Protein AF-A0A0S8DTW6-F1 (afdb_monomer_lite)

pLDDT: mean 89.37, std 7.83, range [55.34, 97.69]

Foldseek 3Di:
DVVVVVVVVVVVVVVVVVVVVVVVVVVVVVVVVVVVVVVVVVVVVVVVVVVVVVVVVVVVVVVVVVVVVVVVVLVVVLVVVLVVVLVVVVVVVVVVQDWDWDDDPVDIDIDGDDVVVVSVVVSVVVCVVVCVVSPD

Radius of gyration: 46.28 Å; chains: 1; bounding box: 108×21×117 Å

Secondary structure (DSSP, 8-state):
-HHHHHHHHHHHHHHHHHHHHHHHHHHHHHHHHHHHHHHHHHHHHHHHHHHHHHHHHHHHHHHHHHHHHHHHHHHHHHHHHHHHHHHHHHHHHHHHT-EEEEE-SS-EEEEE--HHHHHHHHHHHHHHHHHHHH--

Sequence (136 aa):
MPLDSILSHIVGEANKNKDGIIQEARQQADTLIQEARQQARKLYGEIIDTENAFLQKEKQKLIVNSNLESKKKLLKAKRDMIDAVFEKLKSTLEKIKLKKVQVYRDKIEEVGEDIDFYLNKIRLDYETEVAKILFP

Structure (mmCIF, N/CA/C/O backbone):
data_AF-A0A0S8DTW6-F1
#
_entry.id   AF-A0A0S8DTW6-F1
#
loop_
_atom_site.group_PDB
_atom_site.id
_atom_site.type_symbol
_atom_site.label_atom_id
_atom_site.label_alt_id
_atom_site.label_comp_id
_atom_site.label_asym_id
_atom_site.label_entity_id
_atom_site.label_seq_id
_atom_site.pdbx_PDB_ins_code
_atom_site.Cartn_x
_atom_site.Cartn_y
_atom_site.Cartn_z
_atom_site.occupancy
_atom_site.B_iso_or_equiv
_atom_site.auth_seq_id
_atom_site.auth_comp_id
_atom_site.auth_asym_id
_atom_site.auth_atom_id
_atom_site.pdbx_PDB_model_num
ATOM 1 N N . MET A 1 1 ? -54.409 -4.166 71.350 1.00 55.34 1 MET A N 1
ATOM 2 C CA . MET A 1 1 ? -53.540 -3.788 72.486 1.00 55.34 1 MET A CA 1
ATOM 3 C C . MET A 1 1 ? -52.507 -2.770 71.991 1.00 55.34 1 MET A C 1
ATOM 5 O O . MET A 1 1 ? -52.283 -2.722 70.789 1.00 55.34 1 MET A O 1
ATOM 9 N N . PRO A 1 2 ? -51.882 -1.939 72.846 1.00 74.12 2 PRO A N 1
ATOM 10 C CA . PRO A 1 2 ? -50.888 -0.938 72.413 1.00 74.12 2 PRO A CA 1
ATOM 11 C C . PRO A 1 2 ? -49.668 -1.555 71.705 1.00 74.12 2 PRO A C 1
ATOM 13 O O . PRO A 1 2 ? -49.112 -0.969 70.781 1.00 74.12 2 PRO A O 1
ATOM 16 N N . LEU A 1 3 ? -49.302 -2.775 72.107 1.00 78.44 3 LEU A N 1
ATOM 17 C CA . LEU A 1 3 ? -48.220 -3.571 71.523 1.00 78.44 3 LEU A CA 1
ATOM 18 C C . LEU A 1 3 ? -48.449 -3.920 70.046 1.00 78.44 3 LEU A C 1
ATOM 20 O O . LEU A 1 3 ? -47.517 -3.798 69.258 1.00 78.44 3 LEU A O 1
ATOM 24 N N . ASP A 1 4 ? -49.676 -4.274 69.651 1.00 82.81 4 ASP A N 1
ATOM 25 C CA . ASP A 1 4 ? -49.995 -4.634 68.2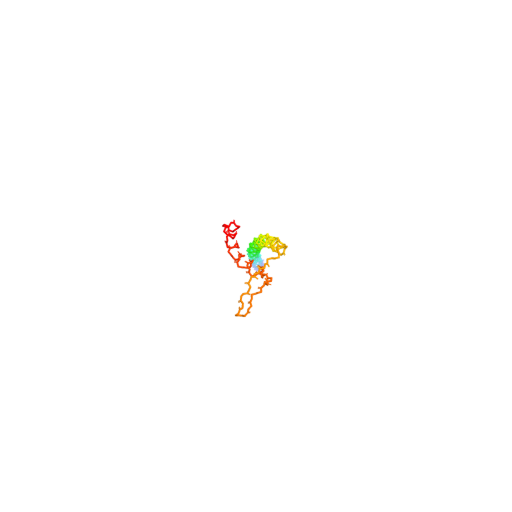59 1.00 82.81 4 ASP A CA 1
ATOM 26 C C . ASP A 1 4 ? -49.778 -3.449 67.307 1.00 82.81 4 ASP A C 1
ATOM 28 O O . ASP A 1 4 ? -49.268 -3.603 66.198 1.00 82.81 4 ASP A O 1
ATOM 32 N N . SER A 1 5 ? -50.119 -2.240 67.768 1.00 82.88 5 SER A N 1
ATOM 33 C CA . SER A 1 5 ? -49.923 -1.005 67.008 1.00 82.88 5 SER A CA 1
ATOM 34 C C . SER A 1 5 ? -48.440 -0.703 66.804 1.00 82.88 5 SER A C 1
ATOM 36 O O . SER A 1 5 ? -48.040 -0.363 65.692 1.00 82.88 5 SER A O 1
ATOM 38 N N . ILE A 1 6 ? -47.621 -0.853 67.849 1.00 85.75 6 ILE A N 1
ATOM 39 C CA . ILE A 1 6 ? -46.167 -0.646 67.772 1.00 85.75 6 ILE A CA 1
ATOM 40 C C . ILE A 1 6 ? -45.539 -1.662 66.812 1.00 85.75 6 ILE A C 1
ATOM 42 O O . ILE A 1 6 ? -44.752 -1.285 65.946 1.00 85.75 6 ILE A O 1
ATOM 46 N N . LEU A 1 7 ? -45.944 -2.932 66.901 1.00 89.25 7 LEU A N 1
ATOM 47 C CA . LEU A 1 7 ? -45.453 -3.987 66.015 1.00 89.25 7 LEU A CA 1
ATOM 48 C C . LEU A 1 7 ? -45.807 -3.704 64.548 1.00 89.25 7 LEU A C 1
ATOM 50 O O . LEU A 1 7 ? -44.958 -3.838 63.669 1.00 89.25 7 LEU A O 1
ATOM 54 N N . SER A 1 8 ? -47.037 -3.248 64.285 1.00 89.12 8 SER A N 1
ATOM 55 C CA . SER A 1 8 ? -47.473 -2.875 62.935 1.00 89.12 8 SER A CA 1
ATOM 56 C C . SER A 1 8 ? -46.664 -1.710 62.356 1.00 89.12 8 SER A C 1
ATOM 58 O O . SER A 1 8 ? -46.358 -1.707 61.165 1.00 89.12 8 SER A O 1
ATOM 60 N N . HIS A 1 9 ? -46.268 -0.751 63.201 1.00 90.00 9 HIS A N 1
ATOM 61 C CA . HIS A 1 9 ? -45.477 0.401 62.785 1.00 90.00 9 HIS A CA 1
ATOM 62 C C . HIS A 1 9 ? -44.049 -0.011 62.421 1.00 90.00 9 HIS A C 1
ATOM 64 O O . HIS A 1 9 ? -43.570 0.341 61.346 1.00 90.00 9 HIS A O 1
ATOM 70 N N . ILE A 1 10 ? -43.422 -0.848 63.255 1.00 90.50 10 ILE A N 1
ATOM 71 C CA . ILE A 1 10 ? -42.084 -1.402 63.005 1.00 90.50 10 ILE A CA 1
ATOM 72 C C . ILE A 1 10 ? -42.069 -2.216 61.706 1.00 90.50 10 ILE A C 1
ATOM 74 O O . ILE A 1 10 ? -41.178 -2.049 60.876 1.00 90.50 10 ILE A O 1
ATOM 78 N N . VAL A 1 11 ? -43.071 -3.074 61.489 1.00 92.50 11 VAL A N 1
ATOM 79 C CA . VAL A 1 11 ? -43.184 -3.863 60.251 1.00 92.50 11 VAL A CA 1
ATOM 80 C C . VAL A 1 11 ? -43.428 -2.957 59.039 1.00 92.50 11 VAL A C 1
ATOM 82 O O . VAL A 1 11 ? -42.860 -3.185 57.972 1.00 92.50 11 VAL A O 1
ATOM 85 N N . GLY A 1 12 ? -44.235 -1.905 59.194 1.00 91.62 12 GLY A N 1
ATOM 86 C CA . GLY A 1 12 ? -44.487 -0.914 58.149 1.00 91.62 12 GLY A CA 1
ATOM 87 C C . GLY A 1 12 ? -43.230 -0.147 57.734 1.00 91.62 12 GLY A C 1
ATOM 88 O O . GLY A 1 12 ? -42.962 -0.014 56.541 1.00 91.62 12 GLY A O 1
ATOM 89 N N . GLU A 1 13 ? -42.434 0.321 58.696 1.00 92.12 13 GLU A N 1
ATOM 90 C CA . GLU A 1 13 ? -41.151 0.983 58.432 1.00 92.12 13 GLU A CA 1
ATOM 91 C C . GLU A 1 13 ? -40.121 0.026 57.830 1.00 92.12 13 GLU A C 1
ATOM 93 O O . GLU A 1 13 ? -39.460 0.376 56.853 1.00 92.12 13 GLU A O 1
ATOM 98 N N . ALA A 1 14 ? -40.028 -1.205 58.338 1.00 92.19 14 ALA A N 1
ATOM 99 C CA . ALA A 1 14 ? -39.130 -2.217 57.790 1.00 92.19 14 ALA A CA 1
ATOM 100 C C . ALA A 1 14 ? -39.456 -2.541 56.322 1.00 92.19 14 ALA A C 1
ATOM 102 O O . ALA A 1 14 ? -38.545 -2.647 55.500 1.00 92.19 14 ALA A O 1
ATOM 103 N N . ASN A 1 15 ? -40.742 -2.641 55.969 1.00 93.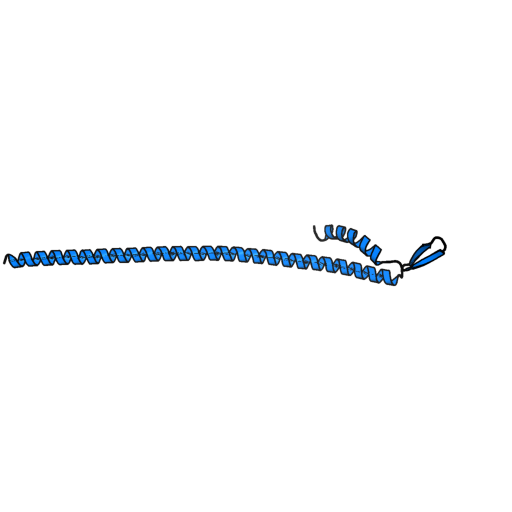50 15 ASN A N 1
ATOM 104 C CA . ASN A 1 15 ? -41.170 -2.856 54.586 1.00 93.50 15 ASN A CA 1
ATOM 105 C C . ASN A 1 15 ? -40.859 -1.650 53.692 1.00 93.50 15 ASN A C 1
ATOM 107 O O . ASN A 1 15 ? -40.319 -1.835 52.606 1.00 93.50 15 ASN A O 1
ATOM 111 N N . LYS A 1 16 ? -41.107 -0.420 54.160 1.00 94.12 16 LYS A N 1
ATOM 112 C CA . LYS A 1 16 ? -40.742 0.795 53.410 1.00 94.12 16 LYS A CA 1
ATOM 113 C C . LYS A 1 16 ? -39.239 0.882 53.154 1.00 94.12 16 LYS A C 1
ATOM 115 O O . LYS A 1 16 ? -38.831 1.180 52.036 1.00 94.12 16 LYS A O 1
ATOM 120 N N . ASN A 1 17 ? -38.422 0.582 54.162 1.00 93.69 17 ASN A N 1
ATOM 121 C CA . ASN A 1 17 ? -36.967 0.576 54.023 1.00 93.69 17 ASN A CA 1
ATOM 122 C C . ASN A 1 17 ? -36.503 -0.514 53.051 1.00 93.69 17 ASN A C 1
ATOM 124 O O . ASN A 1 17 ? -35.652 -0.262 52.201 1.00 93.69 17 ASN A O 1
ATOM 128 N N . LYS A 1 18 ? -37.095 -1.711 53.127 1.00 94.62 18 LYS A N 1
ATOM 129 C CA . LYS A 1 18 ? -36.832 -2.799 52.179 1.00 94.62 18 LYS A CA 1
ATOM 130 C C . LYS A 1 18 ? -37.161 -2.387 50.742 1.00 94.62 18 LYS A C 1
ATOM 132 O O . LYS A 1 18 ? -36.346 -2.612 49.850 1.00 94.62 18 LYS A O 1
ATOM 137 N N . ASP A 1 19 ? -38.330 -1.796 50.518 1.00 95.06 19 ASP A N 1
ATOM 138 C CA . ASP A 1 19 ? -38.759 -1.372 49.185 1.00 95.06 19 ASP A CA 1
ATOM 139 C C . ASP A 1 19 ? -37.867 -0.246 48.644 1.00 95.06 19 ASP A C 1
ATOM 141 O O . ASP A 1 19 ? -37.490 -0.284 47.472 1.00 95.06 19 ASP A O 1
ATOM 145 N N . GLY A 1 20 ? -37.440 0.684 49.508 1.00 95.81 20 GLY A N 1
ATOM 146 C CA . GLY A 1 20 ? -36.458 1.720 49.177 1.00 95.81 20 GLY A CA 1
ATOM 147 C C . GLY A 1 20 ? -35.123 1.136 48.706 1.00 95.81 20 GLY A C 1
ATOM 148 O O . GLY A 1 20 ? -34.662 1.468 47.617 1.00 95.81 20 GLY A O 1
ATOM 149 N N . ILE A 1 21 ? -34.559 0.180 49.454 1.00 95.69 21 ILE A N 1
ATOM 150 C CA . ILE A 1 21 ? -33.306 -0.503 49.082 1.00 95.69 21 ILE A CA 1
ATOM 151 C C . ILE A 1 21 ? -33.447 -1.223 47.732 1.00 95.69 21 ILE A C 1
ATOM 153 O O . ILE A 1 21 ? -32.552 -1.159 46.889 1.00 95.69 21 ILE A O 1
ATOM 157 N N . ILE A 1 22 ? -34.574 -1.903 47.494 1.00 95.81 22 ILE A N 1
ATOM 158 C CA . ILE A 1 22 ? -34.822 -2.598 46.220 1.00 95.81 22 ILE A CA 1
ATOM 159 C C . ILE A 1 22 ? -34.929 -1.597 45.065 1.00 95.81 22 ILE A C 1
ATOM 161 O O . ILE A 1 22 ? -34.423 -1.863 43.972 1.00 95.81 22 ILE A O 1
ATOM 165 N N . GLN A 1 23 ? -35.590 -0.461 45.279 1.00 96.38 23 GLN A N 1
ATOM 166 C CA . GLN A 1 23 ? -35.750 0.565 44.255 1.00 96.38 23 GLN A CA 1
ATOM 167 C C . GLN A 1 23 ? -34.415 1.232 43.906 1.00 96.38 23 GLN A C 1
ATOM 169 O O . GLN A 1 23 ? -34.110 1.379 42.721 1.00 96.38 23 GLN A O 1
ATOM 174 N N . GLU A 1 24 ? -33.597 1.562 44.905 1.00 96.31 24 GLU A N 1
ATOM 175 C CA . GLU A 1 24 ? -32.245 2.093 44.707 1.00 96.31 24 GLU A CA 1
ATOM 176 C C . GLU A 1 24 ? -31.357 1.095 43.958 1.00 96.31 24 GLU A C 1
ATOM 178 O O . GLU A 1 24 ? -30.716 1.458 42.971 1.00 96.31 24 GLU A O 1
ATOM 183 N N . ALA A 1 25 ? -31.380 -0.184 44.348 1.00 95.88 25 ALA A N 1
ATOM 184 C CA . ALA A 1 25 ? -30.615 -1.228 43.670 1.00 95.88 25 ALA A CA 1
ATOM 185 C C . ALA A 1 25 ? -31.027 -1.382 42.195 1.00 95.88 25 ALA A C 1
ATOM 187 O O . ALA A 1 25 ? -30.174 -1.566 41.326 1.00 95.88 25 ALA A O 1
ATOM 188 N N . ARG A 1 26 ? -32.327 -1.270 41.887 1.00 96.62 26 ARG A N 1
ATOM 189 C CA . ARG A 1 26 ? -32.830 -1.293 40.503 1.00 96.62 26 ARG A CA 1
ATOM 190 C C . ARG A 1 26 ? -32.361 -0.081 39.706 1.00 96.62 26 ARG A C 1
ATOM 192 O O . ARG A 1 26 ? -31.872 -0.254 38.596 1.00 96.62 26 ARG A O 1
ATOM 199 N N . GLN A 1 27 ? -32.452 1.121 40.275 1.00 96.88 27 GLN A N 1
ATOM 200 C CA . GLN A 1 27 ? -31.973 2.336 39.612 1.00 96.88 27 GLN A CA 1
ATOM 201 C C . GLN A 1 27 ? -30.470 2.277 39.329 1.00 96.88 27 GLN A C 1
AT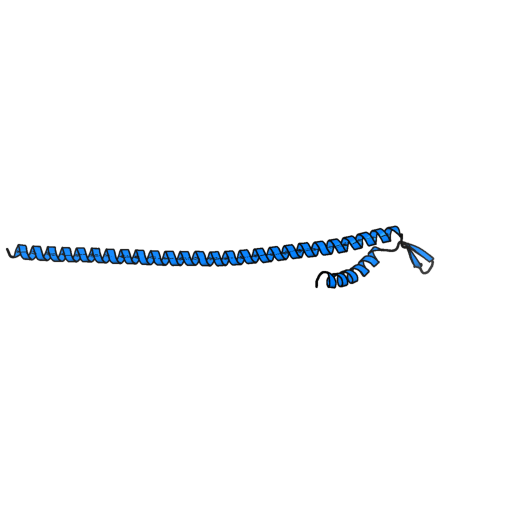OM 203 O O . GLN A 1 27 ? -30.034 2.626 38.232 1.00 96.8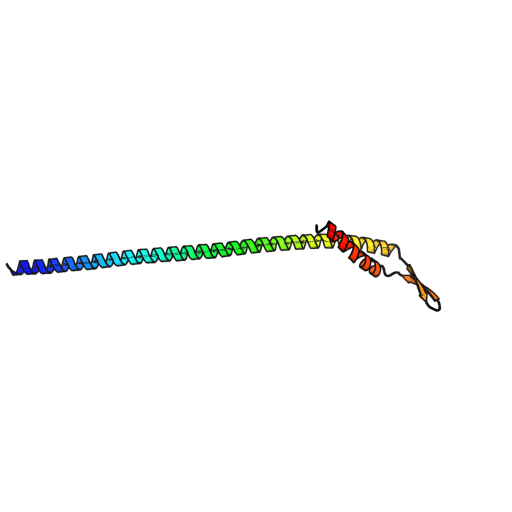8 27 GLN A O 1
ATOM 208 N N . GLN A 1 28 ? -29.675 1.789 40.282 1.00 96.62 28 GLN A N 1
ATOM 209 C CA . GLN A 1 28 ? -28.238 1.595 40.088 1.00 96.62 28 GLN A CA 1
ATOM 210 C C . GLN A 1 28 ? -27.953 0.568 38.988 1.00 96.62 28 GLN A C 1
ATOM 212 O O . GLN A 1 28 ? -27.117 0.822 38.121 1.00 96.62 28 GLN A O 1
ATOM 217 N N . ALA A 1 29 ? -28.676 -0.556 38.971 1.00 96.50 29 ALA A N 1
ATOM 218 C CA . ALA A 1 29 ? -28.531 -1.573 37.933 1.00 96.50 29 ALA A CA 1
ATOM 219 C C . ALA A 1 29 ? -28.868 -1.023 36.537 1.00 96.50 29 ALA A C 1
ATOM 221 O O . ALA A 1 29 ? -28.102 -1.227 35.594 1.00 96.50 29 ALA A O 1
ATOM 222 N N . ASP A 1 30 ? -29.970 -0.283 36.405 1.00 96.94 30 ASP A N 1
ATOM 223 C CA . ASP A 1 30 ? -30.370 0.338 35.140 1.00 96.94 30 ASP A CA 1
ATOM 224 C C . ASP A 1 30 ? -29.331 1.357 34.658 1.00 96.94 30 ASP A C 1
ATOM 226 O O . ASP A 1 30 ? -28.979 1.371 33.476 1.00 96.94 30 ASP A O 1
ATOM 230 N N . THR A 1 31 ? -28.794 2.166 35.575 1.00 97.31 31 THR A N 1
ATOM 231 C CA . THR A 1 31 ? -27.748 3.153 35.269 1.00 97.31 31 THR A CA 1
ATOM 232 C C . THR A 1 31 ? -26.484 2.459 34.762 1.00 97.31 31 THR A C 1
ATOM 234 O O . THR A 1 31 ? -25.975 2.802 33.696 1.00 97.31 31 THR A O 1
ATOM 237 N N . LEU A 1 32 ? -26.041 1.401 35.446 1.00 97.50 32 LEU A N 1
ATOM 238 C CA . LEU A 1 32 ? -24.860 0.626 35.066 1.00 97.50 32 LEU A CA 1
ATOM 239 C C . LEU A 1 32 ? -25.032 -0.036 33.690 1.00 97.50 32 LEU A C 1
ATOM 241 O O . LEU A 1 32 ? -24.117 -0.027 32.865 1.00 97.50 32 LEU A O 1
ATOM 245 N N . ILE A 1 33 ? -26.227 -0.556 33.391 1.00 97.06 33 ILE A N 1
ATOM 246 C CA . ILE A 1 33 ? -26.544 -1.118 32.071 1.00 97.06 33 ILE A CA 1
ATOM 247 C C . ILE A 1 33 ? -26.517 -0.032 30.988 1.00 97.06 33 ILE A C 1
ATOM 249 O O . ILE A 1 33 ? -26.024 -0.277 29.882 1.00 97.06 33 ILE A O 1
ATOM 253 N N . GLN A 1 34 ? -27.056 1.157 31.262 1.00 97.31 34 GLN A N 1
ATOM 254 C CA . GLN A 1 34 ? -27.047 2.264 30.305 1.00 97.31 34 GLN A CA 1
ATOM 255 C C . GLN A 1 34 ? -25.628 2.754 30.013 1.00 97.31 34 GLN A C 1
ATOM 257 O O . GLN A 1 34 ? -25.276 2.904 28.840 1.00 97.31 34 GLN A O 1
ATOM 262 N N . GLU A 1 35 ? -24.803 2.925 31.043 1.00 97.38 35 GLU A N 1
ATOM 263 C CA . GLU A 1 35 ? -23.398 3.311 30.906 1.00 97.38 35 GLU A CA 1
ATOM 264 C C . GLU A 1 35 ? -22.609 2.271 30.110 1.00 97.38 35 GLU A C 1
ATOM 266 O O . GLU A 1 35 ? -21.950 2.620 29.127 1.00 97.38 35 GLU A O 1
ATOM 271 N N . ALA A 1 36 ? -22.750 0.985 30.445 1.00 97.12 36 ALA A N 1
ATOM 272 C CA . ALA A 1 36 ? -22.102 -0.102 29.715 1.00 97.12 36 ALA A CA 1
ATOM 273 C C . ALA A 1 36 ? -22.520 -0.119 28.234 1.00 97.12 36 ALA A C 1
ATOM 275 O O . ALA A 1 36 ? -21.684 -0.254 27.340 1.00 97.12 36 ALA A O 1
ATOM 276 N N . ARG A 1 37 ? -23.812 0.091 27.941 1.00 97.38 37 ARG A N 1
ATOM 277 C CA . ARG A 1 37 ? -24.311 0.199 26.560 1.00 97.38 37 ARG A CA 1
ATOM 278 C C . ARG A 1 37 ? -23.754 1.419 25.837 1.00 97.38 37 ARG A C 1
ATOM 280 O O . ARG A 1 37 ? -23.489 1.339 24.639 1.00 97.38 37 ARG A O 1
ATOM 287 N N . GLN A 1 38 ? -23.616 2.553 26.515 1.00 97.69 38 GLN A N 1
ATOM 288 C CA . GLN A 1 38 ? -23.062 3.761 25.913 1.00 97.69 38 GLN A CA 1
ATOM 289 C C . GLN A 1 38 ? -21.572 3.586 25.603 1.00 97.69 38 GLN A C 1
ATOM 291 O O . GLN A 1 38 ? -21.138 3.933 24.507 1.00 97.69 38 GLN A O 1
ATOM 296 N N . GLN A 1 39 ? -20.808 3.006 26.528 1.00 97.19 39 GLN A N 1
ATOM 297 C CA . GLN A 1 39 ? -19.395 2.685 26.325 1.00 97.19 39 GLN A CA 1
ATOM 298 C C . GLN A 1 39 ? -19.209 1.686 25.181 1.00 97.19 39 GLN A C 1
ATOM 300 O O . GLN A 1 39 ? -18.397 1.928 24.292 1.00 97.19 39 GLN A O 1
ATOM 305 N N . ALA A 1 40 ? -20.021 0.625 25.128 1.00 96.56 40 ALA A N 1
ATOM 306 C CA . ALA A 1 40 ? -19.982 -0.344 24.036 1.00 96.56 40 ALA A CA 1
ATOM 307 C C . ALA A 1 40 ? -20.241 0.308 22.668 1.00 96.56 40 ALA A C 1
ATOM 309 O O . ALA A 1 40 ? -19.544 0.009 21.702 1.00 96.56 40 ALA A O 1
ATOM 310 N N . ARG A 1 41 ? -21.201 1.241 22.577 1.00 97.19 41 ARG A N 1
ATOM 311 C CA . ARG A 1 41 ? -21.454 1.993 21.335 1.00 97.19 41 ARG A CA 1
ATOM 312 C C . ARG A 1 41 ? -20.290 2.897 20.946 1.00 97.19 41 ARG A C 1
ATOM 314 O O . ARG A 1 41 ? -19.989 2.984 19.762 1.00 97.19 41 ARG A O 1
ATOM 321 N N . LYS A 1 42 ? -19.653 3.562 21.916 1.00 97.50 42 LYS A N 1
ATOM 322 C CA . LYS A 1 42 ? -18.472 4.400 21.660 1.00 97.50 42 LYS A CA 1
ATOM 323 C C . LYS A 1 42 ? -17.320 3.565 21.111 1.00 97.50 42 LYS A C 1
ATOM 325 O O . LYS A 1 42 ? -16.831 3.874 20.034 1.00 97.50 42 LYS A O 1
ATOM 330 N N . LEU A 1 43 ? -16.983 2.464 21.783 1.00 97.25 43 LEU A N 1
ATOM 331 C CA . LEU A 1 43 ? -15.938 1.540 21.334 1.00 97.25 43 LEU A CA 1
ATOM 332 C C . LEU A 1 43 ? -16.242 0.974 19.944 1.00 97.25 43 LEU A C 1
ATOM 334 O O . LEU A 1 43 ? -15.362 0.908 19.095 1.00 97.25 43 LEU A O 1
ATOM 338 N N . TYR A 1 44 ? -17.497 0.603 19.687 1.00 96.69 44 TYR A N 1
ATOM 339 C CA . TYR A 1 44 ? -17.912 0.132 18.370 1.00 96.69 44 TYR A CA 1
ATOM 340 C C . TYR A 1 44 ? -17.725 1.200 17.281 1.00 96.69 4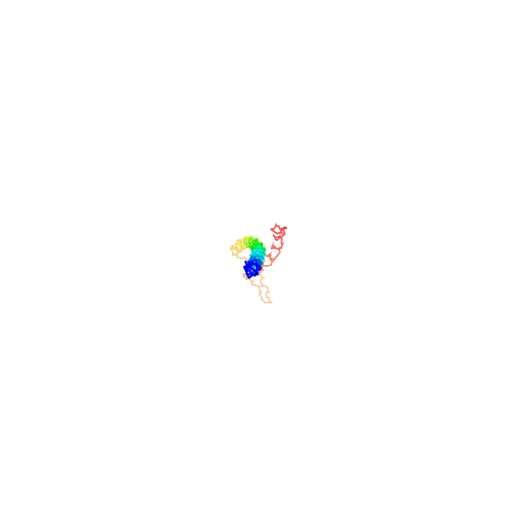4 TYR A C 1
ATOM 342 O O . TYR A 1 44 ? -17.213 0.890 16.208 1.00 96.69 44 TYR A O 1
ATOM 350 N N . GLY A 1 45 ? -18.101 2.452 17.563 1.00 97.62 45 GLY A N 1
ATOM 351 C CA . GLY A 1 45 ? -17.883 3.577 16.652 1.00 97.62 45 GLY A CA 1
ATOM 352 C C . GLY A 1 45 ? -16.400 3.822 16.378 1.00 97.62 45 GLY A C 1
ATOM 353 O O . GLY A 1 45 ? -16.003 3.901 15.222 1.00 97.62 45 GLY A O 1
ATOM 354 N N . GLU A 1 46 ? -15.572 3.840 17.423 1.00 97.25 46 GLU A N 1
ATOM 355 C CA . GLU A 1 46 ? -14.118 4.003 17.301 1.00 97.25 46 GLU A CA 1
ATOM 356 C C . GLU A 1 46 ? -13.489 2.893 16.447 1.00 97.25 46 GLU A C 1
ATOM 358 O O . GLU A 1 46 ? -12.685 3.176 15.558 1.00 97.25 46 GLU A O 1
ATOM 363 N N . ILE A 1 47 ? -13.893 1.635 16.648 1.00 97.50 47 ILE A N 1
ATOM 364 C CA . ILE A 1 47 ? -13.427 0.509 15.826 1.00 97.50 47 ILE A CA 1
ATOM 365 C C . ILE A 1 47 ? -13.808 0.728 14.358 1.00 97.50 47 ILE A C 1
ATOM 367 O O . ILE A 1 47 ? -12.947 0.627 13.487 1.00 97.50 47 ILE A O 1
ATOM 371 N N . ILE A 1 48 ? -15.062 1.084 14.069 1.00 97.44 48 ILE A N 1
ATOM 372 C CA . ILE A 1 48 ? -15.500 1.352 12.692 1.00 97.44 48 ILE A CA 1
ATOM 373 C C . ILE A 1 48 ? -14.709 2.500 12.062 1.00 97.44 48 ILE A C 1
ATOM 375 O O . ILE A 1 48 ? -14.276 2.385 10.916 1.00 97.44 48 ILE A O 1
ATOM 379 N N . ASP A 1 49 ? -14.509 3.598 12.784 1.00 97.25 49 ASP A N 1
ATOM 380 C CA . ASP A 1 49 ? -13.813 4.771 12.260 1.00 97.25 49 ASP A CA 1
ATOM 381 C C . ASP A 1 49 ? -12.338 4.469 11.974 1.00 97.25 49 ASP A C 1
ATOM 383 O O . ASP A 1 49 ? -11.813 4.852 10.921 1.00 97.25 49 ASP A O 1
ATOM 387 N N . THR A 1 50 ? -11.676 3.731 12.870 1.00 96.50 50 THR A N 1
ATOM 388 C CA . THR A 1 50 ? -10.290 3.287 12.660 1.00 96.50 50 THR A CA 1
ATOM 389 C C . THR A 1 50 ? -10.165 2.350 11.462 1.00 96.50 50 THR A C 1
ATOM 391 O O . THR A 1 50 ? -9.271 2.545 10.633 1.00 96.50 50 THR A O 1
ATOM 394 N N . GLU A 1 51 ? -11.091 1.403 11.310 1.00 97.06 51 GLU A N 1
ATOM 395 C CA . GLU A 1 51 ? -11.092 0.454 10.199 1.00 97.06 51 GLU A CA 1
ATOM 396 C C . GLU A 1 51 ? -11.390 1.153 8.866 1.00 97.06 51 GLU A C 1
ATOM 398 O O . GLU A 1 51 ? -10.713 0.927 7.864 1.00 97.06 51 GLU A O 1
ATOM 403 N N . ASN A 1 52 ? -12.332 2.099 8.852 1.00 96.31 52 ASN A N 1
ATOM 404 C CA . ASN A 1 52 ? -12.624 2.915 7.675 1.00 96.31 52 ASN A CA 1
ATOM 405 C C . ASN A 1 52 ? -11.406 3.740 7.242 1.00 96.31 52 ASN A C 1
ATOM 407 O O . ASN A 1 52 ? -11.073 3.785 6.054 1.00 96.31 52 ASN A O 1
ATOM 411 N N . ALA A 1 53 ? -10.715 4.375 8.191 1.00 96.38 53 ALA A N 1
ATOM 412 C CA . ALA A 1 53 ? -9.494 5.120 7.906 1.00 96.38 53 ALA A CA 1
ATOM 413 C C . ALA A 1 53 ? -8.372 4.205 7.384 1.00 96.38 53 ALA A C 1
ATOM 415 O O . ALA A 1 53 ? -7.622 4.598 6.483 1.00 96.38 53 ALA A O 1
ATOM 416 N N . PHE A 1 54 ? -8.259 2.985 7.915 1.00 96.44 54 PHE A N 1
ATOM 417 C CA . PHE A 1 54 ? -7.318 1.979 7.430 1.00 96.44 54 PHE A CA 1
ATOM 418 C C . PHE A 1 54 ? -7.632 1.558 5.987 1.00 96.44 54 PHE A C 1
ATOM 420 O O . PHE A 1 54 ? -6.767 1.677 5.115 1.00 96.44 54 PHE A O 1
ATOM 427 N N . LEU A 1 55 ? -8.882 1.187 5.700 1.00 96.69 55 LEU A N 1
ATOM 428 C CA . LEU A 1 55 ? -9.331 0.784 4.365 1.00 96.69 55 LEU A CA 1
ATOM 429 C C . LEU A 1 55 ? -9.148 1.896 3.328 1.00 96.69 55 LEU A C 1
ATOM 431 O O . LEU A 1 55 ? -8.755 1.632 2.189 1.00 96.69 55 LEU A O 1
ATOM 435 N N . GLN A 1 56 ? -9.383 3.157 3.700 1.00 96.44 56 GLN A N 1
ATOM 436 C CA . GLN A 1 56 ? -9.127 4.289 2.808 1.00 96.44 56 GLN A CA 1
ATOM 437 C C . GLN A 1 56 ? -7.643 4.414 2.447 1.00 96.44 56 GLN A C 1
ATOM 439 O O . GLN A 1 56 ? -7.309 4.581 1.268 1.00 96.44 56 GLN A O 1
ATOM 444 N N . LYS A 1 57 ? -6.746 4.289 3.432 1.00 96.44 57 LYS A N 1
ATOM 445 C CA . LYS A 1 57 ? -5.294 4.303 3.197 1.00 96.44 57 LYS A CA 1
ATOM 446 C C . LYS A 1 57 ? -4.855 3.130 2.328 1.00 96.44 57 LYS A C 1
ATOM 448 O O . LYS A 1 57 ? -4.048 3.312 1.415 1.00 96.44 57 LYS A O 1
ATOM 453 N N . GLU A 1 58 ? -5.393 1.941 2.575 1.00 96.88 58 GLU A N 1
ATOM 454 C CA . GLU A 1 58 ? -5.070 0.746 1.800 1.00 96.88 58 GLU A CA 1
ATOM 455 C C . GLU A 1 58 ? -5.540 0.870 0.346 1.00 96.88 58 GLU A C 1
ATOM 457 O O . GLU A 1 58 ? -4.764 0.634 -0.584 1.00 96.88 58 GLU A O 1
ATOM 462 N N . LYS A 1 59 ? -6.763 1.367 0.130 1.00 96.81 59 LYS A N 1
ATOM 463 C CA . LYS A 1 59 ? -7.285 1.683 -1.205 1.00 96.81 59 LYS A CA 1
ATOM 464 C C . LYS A 1 59 ? -6.389 2.681 -1.934 1.00 96.81 59 LYS A C 1
ATOM 466 O O . LYS A 1 59 ? -6.060 2.477 -3.103 1.00 96.81 59 LYS A O 1
ATOM 471 N N . GLN A 1 60 ? -5.971 3.752 -1.260 1.00 96.06 60 GLN A N 1
ATOM 472 C CA . GLN A 1 60 ? -5.088 4.750 -1.858 1.00 96.06 60 GLN A CA 1
ATOM 473 C C . GLN A 1 60 ? -3.728 4.147 -2.226 1.00 96.06 60 GLN A C 1
ATOM 475 O O . GLN A 1 60 ? -3.235 4.376 -3.331 1.00 96.06 60 GLN A O 1
ATOM 480 N N . LYS A 1 61 ? -3.152 3.320 -1.348 1.00 96.75 61 LYS A N 1
ATOM 481 C CA . LYS A 1 61 ? -1.907 2.589 -1.613 1.00 96.75 61 LYS A CA 1
ATOM 482 C C . LYS A 1 61 ? -2.038 1.683 -2.839 1.00 96.75 61 LYS A C 1
ATOM 484 O O . LYS A 1 61 ? -1.153 1.688 -3.691 1.00 96.75 61 LYS A O 1
ATOM 489 N N . LEU A 1 62 ? -3.145 0.951 -2.962 1.00 96.69 62 LEU A N 1
ATOM 490 C CA . LEU A 1 62 ? -3.409 0.076 -4.104 1.00 96.69 62 LEU A CA 1
ATOM 491 C C . LEU A 1 62 ? -3.482 0.867 -5.415 1.00 96.69 62 LEU A C 1
ATOM 493 O O . LEU A 1 62 ? -2.849 0.484 -6.398 1.00 96.69 62 LEU A O 1
ATOM 497 N N . ILE A 1 63 ? -4.186 2.003 -5.423 1.00 96.25 63 ILE A N 1
ATOM 498 C CA . ILE A 1 63 ? -4.285 2.880 -6.600 1.00 96.25 63 ILE A CA 1
ATOM 499 C C . ILE A 1 63 ? -2.906 3.419 -6.996 1.00 96.25 63 ILE A C 1
ATOM 501 O O . ILE A 1 63 ? -2.533 3.364 -8.168 1.00 96.25 63 ILE A O 1
ATOM 505 N N . VAL A 1 64 ? -2.129 3.916 -6.030 1.00 96.19 64 VAL A N 1
ATOM 506 C CA . VAL A 1 64 ? -0.778 4.439 -6.285 1.00 96.19 64 VAL A CA 1
ATOM 507 C C . VAL A 1 64 ? 0.128 3.347 -6.852 1.00 96.19 64 VAL A C 1
ATOM 509 O O . VAL A 1 64 ? 0.812 3.585 -7.849 1.00 96.19 64 VAL A O 1
ATOM 512 N N . ASN A 1 65 ? 0.092 2.145 -6.277 1.00 95.69 65 ASN A N 1
ATOM 513 C CA . ASN A 1 65 ? 0.883 1.013 -6.751 1.00 95.69 65 ASN A CA 1
ATOM 514 C C . ASN A 1 65 ? 0.483 0.589 -8.169 1.00 95.69 65 ASN A C 1
ATOM 516 O O . ASN A 1 65 ? 1.354 0.445 -9.022 1.00 95.69 65 ASN A O 1
ATOM 520 N N . SER A 1 66 ? -0.817 0.474 -8.450 1.00 96.00 66 SER A N 1
ATOM 521 C CA . SER A 1 66 ? -1.333 0.155 -9.788 1.00 96.00 66 SER A CA 1
ATOM 522 C C . SER A 1 66 ? -0.899 1.191 -10.832 1.00 96.00 66 SER A C 1
ATOM 524 O O . SER A 1 66 ? -0.411 0.846 -11.913 1.00 96.00 66 SER A O 1
ATOM 526 N N . ASN A 1 67 ? -0.991 2.479 -10.491 1.00 95.06 67 ASN A N 1
ATOM 527 C CA . ASN A 1 67 ? -0.544 3.565 -11.360 1.00 95.06 67 ASN A CA 1
ATOM 528 C C . ASN A 1 67 ? 0.967 3.505 -11.606 1.00 95.06 67 ASN A C 1
ATOM 530 O O . ASN A 1 67 ? 1.422 3.703 -12.734 1.00 95.06 67 ASN A O 1
ATOM 534 N N . LEU A 1 68 ? 1.753 3.214 -10.567 1.00 95.69 68 LEU A N 1
ATOM 535 C CA . LEU A 1 68 ? 3.201 3.072 -10.677 1.00 95.69 68 LEU A CA 1
ATOM 536 C C . LEU A 1 68 ? 3.580 1.881 -11.564 1.00 95.69 68 LEU A C 1
ATOM 538 O O . LEU A 1 68 ? 4.434 2.020 -12.438 1.00 95.69 68 LEU A O 1
ATOM 542 N N . GLU A 1 69 ? 2.944 0.727 -11.378 1.00 95.81 69 GLU A N 1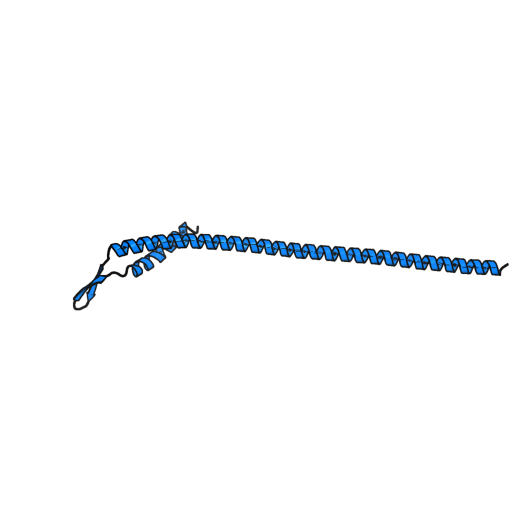
ATOM 543 C CA . GLU A 1 69 ? 3.163 -0.453 -12.216 1.00 95.81 69 GLU A CA 1
ATOM 544 C C . GLU A 1 69 ? 2.782 -0.201 -13.672 1.00 95.81 69 GLU A C 1
ATOM 546 O O . GLU A 1 69 ? 3.537 -0.555 -14.578 1.00 95.81 69 GLU A O 1
ATOM 551 N N . SER A 1 70 ? 1.651 0.462 -13.908 1.00 94.50 70 SER A N 1
ATOM 552 C CA . SER A 1 70 ? 1.202 0.827 -15.252 1.00 94.50 70 SER A CA 1
ATOM 553 C C . SER A 1 70 ? 2.205 1.756 -15.937 1.00 94.50 70 SER A C 1
ATOM 555 O O . SER A 1 70 ? 2.609 1.506 -17.074 1.00 94.50 70 SER A O 1
ATOM 557 N N . LYS A 1 71 ? 2.701 2.775 -15.221 1.00 92.25 71 LYS A N 1
ATOM 558 C CA . LYS A 1 71 ? 3.768 3.657 -15.717 1.00 92.25 71 LYS A CA 1
ATOM 559 C C . LYS A 1 71 ? 5.058 2.891 -16.004 1.00 92.25 71 LYS A C 1
ATOM 561 O O . LYS A 1 71 ? 5.658 3.107 -17.052 1.00 92.25 71 LYS A O 1
ATOM 566 N N . LYS A 1 72 ? 5.471 1.971 -15.124 1.00 94.62 72 LYS A N 1
ATOM 567 C CA . LYS A 1 72 ? 6.654 1.119 -15.340 1.00 94.62 72 LYS A CA 1
ATOM 568 C C . LYS A 1 72 ? 6.513 0.262 -16.597 1.00 94.62 72 LYS A C 1
ATOM 570 O O . LYS A 1 72 ? 7.446 0.213 -17.393 1.00 94.62 72 LYS A O 1
ATOM 575 N N . LYS A 1 73 ? 5.357 -0.378 -16.801 1.00 94.81 73 LYS A N 1
ATOM 576 C CA . LYS A 1 73 ? 5.077 -1.183 -18.001 1.00 94.81 73 LYS A CA 1
ATOM 577 C C . LYS A 1 73 ? 5.134 -0.333 -19.269 1.00 94.81 73 LYS A C 1
ATOM 579 O O . LYS A 1 73 ? 5.781 -0.735 -20.229 1.00 94.81 73 LYS A O 1
ATOM 584 N N . LEU A 1 74 ? 4.529 0.855 -19.248 1.00 91.62 74 LEU A N 1
ATOM 585 C CA . LEU A 1 74 ? 4.567 1.789 -20.374 1.00 91.62 74 LEU A CA 1
ATOM 586 C C . LEU A 1 74 ? 5.998 2.242 -20.696 1.00 91.62 74 LEU A C 1
ATOM 588 O O . LEU A 1 74 ? 6.402 2.227 -21.854 1.00 91.62 74 LEU A O 1
ATOM 592 N N . LEU A 1 75 ? 6.767 2.636 -19.676 1.00 89.69 75 LEU A N 1
ATOM 593 C CA . LEU A 1 75 ? 8.165 3.047 -19.827 1.00 89.69 75 LEU A CA 1
ATOM 594 C C . LEU A 1 75 ? 9.024 1.921 -20.402 1.00 89.69 75 LEU A C 1
ATOM 596 O O . LEU A 1 75 ? 9.818 2.160 -21.308 1.00 89.69 75 LEU A O 1
ATOM 600 N N . LYS A 1 76 ? 8.827 0.694 -19.910 1.00 92.50 76 LYS A N 1
ATOM 601 C CA . LYS A 1 76 ? 9.514 -0.487 -20.426 1.00 92.50 76 LYS A CA 1
ATOM 602 C C . LYS A 1 76 ? 9.169 -0.732 -21.894 1.00 92.50 76 LYS A C 1
ATOM 604 O O . LYS A 1 76 ? 10.078 -0.822 -22.701 1.00 92.50 76 LYS A O 1
ATOM 609 N N . ALA A 1 77 ? 7.885 -0.733 -22.254 1.00 91.31 77 ALA A N 1
ATOM 610 C CA . ALA A 1 77 ? 7.461 -0.932 -23.639 1.00 91.31 77 ALA A CA 1
ATOM 611 C C . ALA A 1 77 ? 8.062 0.116 -24.594 1.00 91.31 77 ALA A C 1
ATOM 613 O O . ALA A 1 77 ? 8.506 -0.223 -25.685 1.00 91.31 77 ALA A O 1
ATOM 614 N N . LYS A 1 78 ? 8.128 1.385 -24.171 1.00 87.31 78 LYS A N 1
ATOM 615 C CA . LYS A 1 78 ? 8.775 2.452 -24.950 1.00 87.31 78 LYS A CA 1
ATOM 616 C C . LYS A 1 78 ? 10.272 2.213 -25.127 1.00 87.31 78 LYS A C 1
ATOM 618 O O . LYS A 1 78 ? 10.786 2.399 -26.224 1.00 87.31 78 LYS A O 1
ATOM 623 N N . ARG A 1 79 ? 10.962 1.786 -24.067 1.00 88.38 79 ARG A N 1
ATOM 624 C CA . ARG A 1 79 ? 12.384 1.437 -24.132 1.00 88.38 79 ARG A CA 1
ATOM 625 C C . ARG A 1 79 ? 12.625 0.247 -25.060 1.00 88.38 79 ARG A C 1
ATOM 627 O O . ARG A 1 79 ? 13.483 0.345 -25.926 1.00 88.38 79 ARG A O 1
ATOM 634 N N . ASP A 1 80 ? 11.820 -0.804 -24.938 1.00 91.38 80 ASP A N 1
ATOM 635 C CA . ASP A 1 80 ? 11.915 -2.002 -25.776 1.00 91.38 80 ASP A CA 1
ATOM 636 C C . ASP A 1 80 ? 11.737 -1.650 -27.270 1.00 91.38 80 ASP A C 1
ATOM 638 O O . ASP A 1 80 ? 12.424 -2.203 -28.127 1.00 91.38 80 ASP A O 1
ATOM 642 N N . MET A 1 81 ? 10.866 -0.683 -27.599 1.00 87.81 81 MET A N 1
ATOM 643 C CA . MET A 1 81 ? 10.724 -0.169 -28.970 1.00 87.81 81 MET A CA 1
ATOM 644 C C . MET A 1 81 ? 11.983 0.552 -29.466 1.00 87.81 81 MET A C 1
ATOM 646 O O . MET A 1 81 ? 12.393 0.332 -30.604 1.00 87.81 81 MET A O 1
ATOM 650 N N . ILE A 1 82 ? 12.595 1.402 -28.635 1.00 87.50 82 ILE A N 1
ATOM 651 C CA . ILE A 1 82 ? 13.847 2.094 -28.980 1.00 87.50 82 ILE A CA 1
ATOM 652 C C . ILE A 1 82 ? 14.958 1.063 -29.197 1.00 87.50 82 ILE A C 1
ATOM 654 O O . ILE A 1 82 ? 15.613 1.083 -30.238 1.00 87.50 82 ILE A O 1
ATOM 658 N N . ASP A 1 83 ? 15.121 0.125 -28.264 1.00 90.62 83 ASP A N 1
ATOM 659 C CA . ASP A 1 83 ? 16.122 -0.938 -28.355 1.00 90.62 83 ASP A CA 1
ATOM 660 C C . ASP A 1 83 ? 15.944 -1.751 -29.649 1.00 90.62 83 ASP A C 1
ATOM 662 O O . ASP A 1 83 ? 16.906 -1.951 -30.387 1.00 90.62 83 ASP A O 1
ATOM 666 N N . ALA A 1 84 ? 14.710 -2.116 -30.014 1.00 90.75 84 ALA A N 1
ATOM 667 C CA . ALA A 1 84 ? 14.434 -2.835 -31.260 1.00 90.75 84 ALA A CA 1
ATOM 668 C C . ALA A 1 84 ? 14.846 -2.056 -32.527 1.00 90.75 84 ALA A C 1
ATOM 670 O O . ALA A 1 84 ? 15.335 -2.653 -33.492 1.00 90.75 84 ALA A O 1
ATOM 671 N N . VAL A 1 85 ? 14.664 -0.731 -32.546 1.00 90.00 85 VAL A N 1
ATOM 672 C CA . VAL A 1 85 ? 15.096 0.121 -33.668 1.00 90.00 85 VAL A CA 1
ATOM 673 C C . VAL A 1 85 ? 16.621 0.152 -33.768 1.00 90.00 85 VAL A C 1
ATOM 675 O O . VAL A 1 85 ? 17.157 -0.011 -34.867 1.00 90.00 85 VAL A O 1
ATOM 678 N N . PHE A 1 86 ? 17.320 0.308 -32.642 1.00 89.12 86 PHE A N 1
ATOM 679 C CA . PHE A 1 86 ? 18.785 0.345 -32.616 1.00 89.12 86 PHE A CA 1
ATOM 680 C C . PHE A 1 86 ? 19.415 -1.002 -32.968 1.00 89.12 86 PHE A C 1
ATOM 682 O O . PHE A 1 86 ? 20.367 -1.026 -33.744 1.00 89.12 86 PHE A O 1
ATOM 689 N N . GLU A 1 87 ? 18.854 -2.119 -32.506 1.00 91.44 87 GLU A N 1
ATOM 690 C CA . GLU A 1 87 ? 19.303 -3.462 -32.899 1.00 91.44 87 GLU A CA 1
ATOM 691 C C . GLU A 1 87 ? 19.136 -3.697 -34.408 1.00 91.44 87 GLU A C 1
ATOM 693 O O . GLU A 1 87 ? 20.030 -4.198 -35.102 1.00 91.44 87 GLU A O 1
ATOM 698 N N . LYS A 1 88 ? 18.006 -3.258 -34.977 1.00 91.25 88 LYS A N 1
ATOM 699 C CA . LYS A 1 88 ? 17.788 -3.335 -36.425 1.00 91.25 88 LYS A CA 1
ATOM 700 C C . LYS A 1 88 ? 18.781 -2.461 -37.196 1.00 91.25 88 LYS A C 1
ATOM 702 O O . LYS A 1 88 ? 19.303 -2.894 -38.226 1.00 91.25 88 LYS A O 1
ATOM 707 N N . LEU A 1 89 ? 19.063 -1.254 -36.710 1.00 88.75 89 LEU A N 1
ATOM 708 C CA . LEU A 1 89 ? 20.051 -0.364 -37.316 1.00 88.75 89 LEU A CA 1
ATOM 709 C C . LEU A 1 89 ? 21.457 -0.975 -37.250 1.00 88.75 89 LEU A C 1
ATOM 711 O O . LEU A 1 89 ? 22.124 -1.058 -38.280 1.00 88.75 89 LEU A O 1
ATOM 715 N N . LYS A 1 90 ? 21.865 -1.485 -36.082 1.00 88.62 90 LYS A N 1
ATOM 716 C CA . LYS A 1 90 ? 23.148 -2.165 -35.866 1.00 88.62 90 LYS A CA 1
ATOM 717 C C . LYS A 1 90 ? 23.342 -3.320 -36.840 1.00 88.62 90 LYS A C 1
ATOM 719 O O . LYS A 1 90 ? 24.293 -3.307 -37.617 1.00 88.62 90 LYS A O 1
ATOM 724 N N . SER A 1 91 ? 22.384 -4.244 -36.900 1.00 89.31 91 SER A N 1
ATOM 725 C CA . SER A 1 91 ? 22.451 -5.388 -37.821 1.00 89.31 91 SER A CA 1
ATOM 726 C C . SER A 1 91 ? 22.496 -4.982 -39.302 1.00 89.31 91 SER A C 1
ATOM 728 O O . SER A 1 91 ? 23.042 -5.709 -40.134 1.00 89.31 91 SER A O 1
ATOM 730 N N . THR A 1 92 ? 21.933 -3.824 -39.660 1.00 88.06 92 THR A N 1
ATOM 731 C CA . THR A 1 92 ? 22.013 -3.281 -41.023 1.00 88.06 92 THR A CA 1
ATOM 732 C C . THR A 1 92 ? 23.408 -2.724 -41.309 1.00 88.06 92 THR A C 1
ATOM 734 O O . THR A 1 92 ? 23.971 -3.010 -42.363 1.00 88.06 92 THR A O 1
ATOM 737 N N . LEU A 1 93 ? 23.989 -1.981 -40.366 1.00 85.38 93 LEU A N 1
ATOM 738 C CA . LEU A 1 93 ? 25.326 -1.395 -40.493 1.00 85.38 93 LEU A CA 1
ATOM 739 C C . LEU A 1 93 ? 26.434 -2.459 -40.481 1.00 85.38 93 LEU A C 1
ATOM 741 O O . LEU A 1 93 ? 27.374 -2.371 -41.270 1.00 85.38 93 LEU A O 1
ATOM 745 N N . GLU A 1 94 ? 26.301 -3.506 -39.666 1.00 84.94 94 GLU A N 1
ATOM 746 C CA . GLU A 1 94 ? 27.248 -4.630 -39.626 1.00 84.94 94 GLU A CA 1
ATOM 747 C C . GLU A 1 94 ? 27.330 -5.364 -40.973 1.00 84.94 94 GLU A C 1
ATOM 749 O O . GLU A 1 94 ? 28.415 -5.741 -41.421 1.00 84.94 94 GLU A O 1
ATOM 754 N N . LYS A 1 95 ? 26.199 -5.506 -41.678 1.00 85.94 95 LYS A N 1
ATOM 755 C CA . LYS A 1 95 ? 26.163 -6.102 -43.026 1.00 85.94 95 LYS A CA 1
ATOM 756 C C . LYS A 1 95 ? 26.905 -5.266 -44.067 1.00 85.94 95 LYS A C 1
ATOM 758 O O . LYS A 1 95 ? 27.422 -5.830 -45.028 1.00 85.94 95 LYS A O 1
ATOM 763 N N . ILE A 1 96 ? 26.967 -3.948 -43.878 1.00 83.19 96 ILE A N 1
ATOM 764 C CA . ILE A 1 96 ? 27.627 -3.014 -44.799 1.00 83.19 96 ILE A CA 1
ATOM 765 C C . ILE A 1 96 ? 29.161 -3.061 -44.637 1.00 83.19 96 ILE A C 1
ATOM 767 O O . ILE A 1 96 ? 29.872 -2.628 -45.540 1.00 83.19 96 ILE A O 1
ATOM 771 N N . LYS A 1 97 ? 29.684 -3.655 -43.548 1.00 76.88 97 LYS A N 1
ATOM 772 C CA . LYS A 1 97 ? 31.128 -3.788 -43.255 1.00 76.88 97 LYS A CA 1
ATOM 773 C C . LYS A 1 97 ? 31.882 -2.468 -43.446 1.00 76.88 97 LYS A C 1
ATOM 775 O O . LYS A 1 97 ? 32.819 -2.379 -44.239 1.00 76.88 97 LYS A O 1
ATOM 780 N N . LEU A 1 98 ? 31.445 -1.442 -42.717 1.00 78.12 98 LEU A N 1
ATOM 781 C CA . LEU A 1 98 ? 32.072 -0.123 -42.732 1.00 78.12 98 LEU A CA 1
ATOM 782 C C . LEU A 1 98 ? 33.554 -0.216 -42.346 1.00 78.12 98 LEU A C 1
ATOM 784 O O . LEU A 1 98 ? 33.934 -0.924 -41.410 1.00 78.12 98 LEU A O 1
ATOM 788 N N . LYS A 1 99 ? 34.385 0.517 -43.083 1.00 81.38 99 LYS A N 1
ATOM 789 C CA . LYS A 1 99 ? 35.825 0.615 -42.859 1.00 81.38 99 LYS A CA 1
ATOM 790 C C . LYS A 1 99 ? 36.217 2.074 -42.693 1.00 81.38 99 LYS A C 1
ATOM 792 O O . LYS A 1 99 ? 35.668 2.936 -43.380 1.00 81.38 99 LYS A O 1
ATOM 797 N N . LYS A 1 100 ? 37.221 2.322 -41.860 1.00 81.25 100 LYS A N 1
ATOM 798 C CA . LYS A 1 100 ? 37.943 3.595 -41.808 1.00 81.25 100 LYS A CA 1
ATOM 799 C C . LYS A 1 100 ? 39.358 3.446 -42.300 1.00 81.25 100 LYS A C 1
ATOM 801 O O . LYS A 1 100 ? 39.991 2.406 -42.143 1.00 81.25 100 LYS A O 1
ATOM 806 N N . VAL A 1 101 ? 39.865 4.554 -42.813 1.00 79.75 101 VAL A N 1
ATOM 807 C CA . VAL A 1 101 ? 41.275 4.726 -43.118 1.00 79.75 101 VAL A CA 1
ATOM 808 C C . VAL A 1 101 ? 41.966 5.278 -41.876 1.00 79.75 101 VAL A C 1
ATOM 810 O O . VAL A 1 101 ? 41.672 6.388 -41.432 1.00 79.75 101 VAL A O 1
ATOM 813 N N . GLN A 1 102 ? 42.879 4.500 -41.305 1.00 80.50 102 GLN A N 1
ATOM 814 C CA . GLN A 1 102 ? 43.699 4.899 -40.173 1.00 80.50 102 GLN A CA 1
ATOM 815 C C . GLN A 1 102 ? 45.090 5.288 -40.679 1.00 80.50 102 GLN A C 1
ATOM 817 O O . GLN A 1 102 ? 45.830 4.472 -41.232 1.00 80.50 102 GLN A O 1
ATOM 822 N N . VAL A 1 103 ? 45.422 6.571 -40.527 1.00 83.62 103 VAL A N 1
ATOM 823 C CA . VAL A 1 103 ? 46.705 7.131 -40.961 1.00 83.62 103 VAL A CA 1
ATOM 824 C C . VAL A 1 103 ? 47.675 7.098 -39.788 1.00 83.62 103 VAL A C 1
ATOM 826 O O . VAL A 1 103 ? 47.471 7.768 -38.776 1.00 83.62 103 VAL A O 1
ATOM 829 N N . TYR A 1 104 ? 48.738 6.318 -39.936 1.00 81.75 104 TYR A N 1
ATOM 830 C CA . TYR A 1 104 ? 49.889 6.302 -39.044 1.00 81.75 104 TYR A CA 1
ATOM 831 C C . TYR A 1 104 ? 51.030 7.110 -39.660 1.00 81.75 104 TYR A C 1
ATOM 833 O O . TYR A 1 104 ? 51.014 7.443 -40.843 1.00 81.75 104 TYR A O 1
ATOM 841 N N . ARG A 1 105 ? 52.055 7.401 -38.854 1.00 78.62 105 ARG A N 1
ATOM 842 C CA . ARG A 1 105 ? 53.217 8.192 -39.283 1.00 78.62 105 ARG A CA 1
ATOM 843 C C . ARG A 1 105 ? 53.955 7.578 -40.483 1.00 78.62 105 ARG A C 1
ATOM 845 O O . ARG A 1 105 ? 54.462 8.324 -41.311 1.00 78.62 105 ARG A O 1
ATOM 852 N N . ASP A 1 106 ? 53.921 6.247 -40.592 1.00 78.19 106 ASP A N 1
ATOM 853 C CA . ASP A 1 106 ? 54.701 5.479 -41.570 1.00 78.19 106 ASP A CA 1
ATOM 854 C C . ASP A 1 106 ? 53.838 4.604 -42.506 1.00 78.19 106 ASP A C 1
ATOM 856 O O . ASP A 1 106 ? 54.372 3.953 -43.402 1.00 78.19 106 ASP A O 1
ATOM 860 N N . LYS A 1 107 ? 52.508 4.546 -42.311 1.00 78.94 107 LYS A N 1
ATOM 861 C CA . LYS A 1 107 ? 51.598 3.713 -43.124 1.00 78.94 107 LYS A CA 1
ATOM 862 C C . LYS A 1 107 ? 50.139 4.162 -43.051 1.00 78.94 107 LYS A C 1
ATOM 864 O O . LYS A 1 107 ? 49.714 4.775 -42.076 1.00 78.94 107 LYS A O 1
ATOM 869 N N . ILE A 1 108 ? 49.360 3.788 -44.061 1.00 83.75 108 ILE A N 1
ATOM 870 C CA . ILE A 1 108 ? 47.906 3.966 -44.110 1.00 83.75 108 ILE A CA 1
ATOM 871 C C . ILE A 1 108 ? 47.272 2.572 -44.142 1.00 83.75 108 ILE A C 1
ATOM 873 O O . ILE A 1 108 ? 47.615 1.777 -45.014 1.00 83.75 108 ILE A O 1
ATOM 877 N N . GLU A 1 109 ? 46.370 2.270 -43.208 1.00 83.06 109 GLU A N 1
ATOM 878 C CA . GLU A 1 109 ? 45.677 0.974 -43.140 1.00 83.06 109 GLU A CA 1
ATOM 879 C C . GLU A 1 109 ? 44.157 1.154 -43.091 1.00 83.06 109 GLU A C 1
ATOM 881 O O . GLU A 1 109 ? 43.647 2.054 -42.425 1.00 83.06 109 GLU A O 1
ATOM 886 N N . GLU A 1 110 ? 43.421 0.285 -43.789 1.00 78.94 110 GLU A N 1
ATOM 887 C CA . GLU A 1 110 ? 41.968 0.183 -43.642 1.00 78.94 110 GLU A CA 1
ATOM 888 C C . GLU A 1 110 ? 41.626 -0.753 -42.483 1.00 78.94 110 GLU A C 1
ATOM 890 O O . GLU A 1 110 ? 41.919 -1.949 -42.529 1.00 78.94 110 GLU A O 1
ATOM 895 N N . VAL A 1 111 ? 40.960 -0.219 -41.464 1.00 81.75 111 VAL A N 1
ATOM 896 C CA . VAL A 1 111 ? 40.530 -0.965 -40.278 1.00 81.75 111 VAL A CA 1
ATOM 897 C C . VAL A 1 111 ? 39.004 -0.981 -40.228 1.00 81.75 111 VAL A C 1
ATOM 899 O O . VAL A 1 111 ? 38.346 -0.040 -40.679 1.00 81.75 111 VAL A O 1
ATOM 902 N N . GLY A 1 112 ? 38.424 -2.062 -39.699 1.00 77.56 112 GLY A N 1
ATOM 903 C CA . GLY A 1 112 ? 36.985 -2.128 -39.441 1.00 77.56 112 GLY A CA 1
ATOM 904 C C . GLY A 1 112 ? 36.538 -0.979 -38.536 1.00 77.56 112 GLY A C 1
ATOM 905 O O . GLY A 1 112 ? 37.236 -0.622 -37.584 1.00 77.56 112 GLY A O 1
ATOM 906 N N . GLU A 1 113 ? 35.402 -0.371 -38.861 1.00 79.50 113 GLU A N 1
ATOM 907 C CA . GLU A 1 113 ? 34.851 0.710 -38.050 1.00 79.50 113 GLU A CA 1
ATOM 908 C C . GLU A 1 113 ? 34.140 0.166 -36.805 1.00 79.50 113 GLU A C 1
ATOM 910 O O . GLU A 1 113 ? 33.467 -0.864 -36.864 1.00 79.50 113 GLU A O 1
ATOM 915 N N . ASP A 1 114 ? 34.259 0.885 -35.686 1.00 82.19 114 ASP A N 1
ATOM 916 C CA . ASP A 1 114 ? 33.511 0.571 -34.470 1.00 82.19 114 ASP A CA 1
ATOM 917 C C . ASP A 1 114 ? 32.119 1.208 -34.546 1.00 82.19 114 ASP A C 1
ATOM 919 O O . ASP A 1 114 ? 31.905 2.364 -34.176 1.00 82.19 114 ASP A O 1
ATOM 923 N N . ILE A 1 115 ? 31.167 0.446 -35.077 1.00 82.56 115 ILE A N 1
ATOM 924 C CA . ILE A 1 115 ? 29.778 0.879 -35.256 1.00 82.56 115 ILE A CA 1
ATOM 925 C C . ILE A 1 115 ? 29.127 1.222 -33.903 1.00 82.56 115 ILE A C 1
ATOM 927 O O . ILE A 1 115 ? 28.317 2.153 -33.835 1.00 82.56 115 ILE A O 1
ATOM 931 N N . ASP A 1 116 ? 29.508 0.536 -32.820 1.00 83.88 116 ASP A N 1
ATOM 932 C CA . ASP A 1 116 ? 28.917 0.731 -31.493 1.00 83.88 116 ASP A CA 1
ATOM 933 C C . ASP A 1 116 ? 29.237 2.118 -30.926 1.00 83.88 116 ASP A C 1
ATOM 935 O O . ASP A 1 116 ? 28.380 2.742 -30.293 1.00 83.88 116 ASP A O 1
ATOM 939 N N . PHE A 1 117 ? 30.421 2.662 -31.222 1.00 84.56 117 PHE A N 1
ATOM 940 C CA . PHE A 1 117 ? 30.780 4.032 -30.853 1.00 84.56 117 PHE A CA 1
ATOM 941 C C . PHE A 1 117 ? 29.789 5.065 -31.420 1.00 84.56 117 PHE A C 1
ATOM 943 O O . PHE A 1 117 ? 29.302 5.938 -30.695 1.00 84.56 117 PHE A O 1
ATOM 950 N N . TYR A 1 118 ? 29.449 4.958 -32.708 1.00 83.31 118 TYR A N 1
ATOM 951 C CA . TYR A 1 118 ? 28.545 5.903 -33.373 1.00 83.31 118 TYR A CA 1
ATOM 952 C C . TYR A 1 118 ? 27.091 5.710 -32.951 1.00 83.31 118 TYR A C 1
ATOM 954 O O . TYR A 1 118 ? 26.387 6.697 -32.728 1.00 83.31 118 TYR A O 1
ATOM 962 N N . LEU A 1 119 ? 26.649 4.459 -32.797 1.00 85.88 119 LEU A N 1
ATOM 963 C CA . LEU A 1 119 ? 25.301 4.157 -32.322 1.00 85.88 119 LEU A CA 1
ATOM 964 C C . LEU A 1 119 ? 25.069 4.715 -30.920 1.00 85.88 119 LEU A C 1
ATOM 966 O O . LEU A 1 119 ? 24.048 5.357 -30.696 1.00 85.88 119 LEU A O 1
ATOM 970 N N . ASN A 1 120 ? 26.030 4.556 -30.007 1.00 86.25 120 ASN A N 1
ATOM 971 C CA . ASN A 1 120 ? 25.932 5.107 -28.655 1.00 86.25 120 ASN A CA 1
ATOM 972 C C . ASN A 1 120 ? 25.874 6.639 -28.651 1.00 86.25 120 ASN A C 1
ATOM 974 O O . ASN A 1 120 ? 25.119 7.222 -27.873 1.00 86.25 120 ASN A O 1
ATOM 978 N N . LYS A 1 121 ? 26.623 7.295 -29.546 1.00 86.81 121 LYS A N 1
ATOM 979 C CA . LYS A 1 121 ? 26.584 8.754 -29.688 1.00 86.81 121 LYS A CA 1
ATOM 980 C C . LYS A 1 121 ? 25.216 9.245 -30.174 1.00 86.81 121 LYS A C 1
ATOM 982 O O . LYS A 1 121 ? 24.661 10.165 -29.588 1.00 86.81 121 LYS A O 1
ATOM 987 N N . ILE A 1 122 ? 24.665 8.612 -31.210 1.00 87.06 122 ILE A N 1
ATOM 988 C CA . ILE A 1 122 ? 23.365 8.984 -31.800 1.00 87.06 122 ILE A CA 1
ATOM 989 C C . ILE A 1 122 ? 22.208 8.639 -30.857 1.00 87.06 122 ILE A C 1
ATOM 991 O O . ILE A 1 122 ? 21.209 9.353 -30.805 1.00 87.06 122 ILE A O 1
ATOM 995 N N . ARG A 1 123 ? 22.338 7.551 -30.092 1.00 86.44 123 ARG A N 1
ATOM 996 C CA . ARG A 1 123 ? 21.313 7.081 -29.161 1.00 86.44 123 ARG A CA 1
ATOM 997 C C . ARG A 1 123 ? 20.929 8.134 -28.133 1.00 86.44 123 ARG A C 1
ATOM 999 O O . ARG A 1 123 ? 19.743 8.289 -27.879 1.00 86.44 123 ARG A O 1
ATOM 1006 N N . LEU A 1 124 ? 21.892 8.876 -27.592 1.00 83.44 124 LEU A N 1
ATOM 1007 C CA . LEU A 1 124 ? 21.622 9.910 -26.590 1.00 83.44 124 LEU A CA 1
ATOM 1008 C C . LEU A 1 124 ? 20.742 11.043 -27.150 1.00 83.44 124 LEU A C 1
ATOM 1010 O O . LEU A 1 124 ? 19.762 11.451 -26.520 1.00 83.44 124 LEU A O 1
ATOM 1014 N N . ASP A 1 125 ? 21.062 11.512 -28.355 1.00 85.19 125 ASP A N 1
ATOM 1015 C CA . ASP A 1 125 ? 20.304 12.566 -29.032 1.00 85.19 125 ASP A CA 1
ATOM 1016 C C . ASP A 1 125 ? 18.907 12.060 -29.420 1.00 85.19 125 ASP A C 1
ATOM 1018 O O . ASP A 1 125 ? 17.897 12.715 -29.154 1.00 85.19 125 ASP A O 1
ATOM 1022 N N . TYR A 1 126 ? 18.833 10.839 -29.957 1.00 85.50 126 TYR A N 1
ATOM 1023 C CA . TYR A 1 126 ? 17.578 10.213 -30.364 1.00 85.50 126 TYR A CA 1
ATOM 1024 C C . TYR A 1 126 ? 16.651 9.928 -29.180 1.00 85.50 126 TYR A C 1
ATOM 1026 O O . TYR A 1 126 ? 15.461 10.220 -29.249 1.00 85.50 126 TYR A O 1
ATOM 1034 N N . GLU A 1 127 ? 17.170 9.401 -28.069 1.00 83.12 127 GLU A N 1
ATOM 1035 C CA . GLU A 1 127 ? 16.390 9.196 -26.846 1.00 83.12 127 GLU A CA 1
ATOM 1036 C C . GLU A 1 127 ? 15.840 10.525 -26.315 1.00 83.12 127 GLU A C 1
ATOM 1038 O O . GLU A 1 127 ? 14.696 10.569 -25.868 1.00 83.12 127 GLU A O 1
ATOM 1043 N N . THR A 1 128 ? 16.598 11.618 -26.431 1.00 83.50 128 THR A N 1
ATOM 1044 C CA . THR A 1 128 ? 16.153 12.960 -26.026 1.00 83.50 128 THR A CA 1
ATOM 1045 C C . THR A 1 128 ? 15.022 13.485 -26.916 1.00 83.50 128 THR A C 1
ATOM 1047 O O . THR A 1 128 ? 14.062 14.075 -26.416 1.00 83.50 128 THR A O 1
ATOM 1050 N N . GLU A 1 129 ? 15.091 13.273 -28.231 1.00 84.38 129 GLU A N 1
ATOM 1051 C CA . GLU A 1 129 ? 14.022 13.662 -29.160 1.00 84.38 129 GLU A CA 1
ATOM 1052 C C . GLU A 1 129 ? 12.774 12.795 -29.006 1.00 84.38 129 GLU A C 1
ATOM 1054 O O . GLU A 1 129 ? 11.660 13.306 -28.882 1.00 84.38 129 GLU A O 1
ATOM 1059 N N . VAL A 1 130 ? 12.958 11.479 -28.941 1.00 81.31 130 VAL A N 1
ATOM 1060 C CA . VAL A 1 130 ? 11.874 10.520 -28.741 1.00 81.31 130 VAL A CA 1
ATOM 1061 C C . VAL A 1 130 ? 11.215 10.726 -27.385 1.00 81.31 130 VAL A C 1
ATOM 1063 O O . VAL A 1 130 ? 9.996 10.591 -27.283 1.00 81.31 130 VAL A O 1
ATOM 1066 N N . ALA A 1 131 ? 11.965 11.121 -26.355 1.00 77.50 131 ALA A N 1
ATOM 1067 C CA . ALA A 1 131 ? 11.388 11.453 -25.063 1.00 77.50 131 ALA A CA 1
ATOM 1068 C C . ALA A 1 131 ? 10.391 12.619 -25.150 1.00 77.50 131 ALA A C 1
ATOM 1070 O O . ALA A 1 131 ? 9.350 12.547 -24.505 1.00 77.50 131 ALA A O 1
ATOM 1071 N N . LYS A 1 132 ? 10.636 13.632 -25.993 1.00 82.00 132 LYS A N 1
ATOM 1072 C CA . LYS A 1 132 ? 9.695 14.753 -26.206 1.00 82.00 132 LYS A CA 1
ATOM 1073 C C . LYS A 1 132 ? 8.382 14.317 -26.863 1.00 82.00 132 LYS A C 1
ATOM 1075 O O . LYS A 1 132 ? 7.360 14.961 -26.666 1.00 82.00 132 LYS A O 1
ATOM 1080 N N . ILE A 1 133 ? 8.412 13.246 -27.656 1.00 79.81 133 ILE A N 1
ATOM 1081 C CA . ILE A 1 133 ? 7.239 12.721 -28.374 1.00 79.81 133 ILE A CA 1
ATOM 1082 C C . ILE A 1 133 ? 6.497 11.692 -27.518 1.00 79.81 133 ILE A C 1
ATOM 1084 O O . ILE A 1 133 ? 5.270 11.686 -27.450 1.00 79.81 133 ILE A O 1
ATOM 1088 N N . LEU A 1 134 ? 7.239 10.789 -26.876 1.00 71.12 134 LEU A N 1
ATOM 1089 C CA . LEU A 1 134 ? 6.672 9.697 -26.099 1.00 71.12 134 LEU A CA 1
ATOM 1090 C C . LEU A 1 134 ? 6.283 10.132 -24.684 1.00 71.12 134 LEU A C 1
ATOM 1092 O O . LEU A 1 134 ? 5.380 9.520 -24.119 1.00 71.12 134 LEU A O 1
ATOM 1096 N N . PHE A 1 135 ? 6.920 11.140 -24.089 1.00 70.69 135 PHE A N 1
ATOM 1097 C CA . PHE A 1 135 ? 6.607 11.654 -22.747 1.00 70.69 135 PHE A CA 1
ATOM 1098 C C . PHE A 1 135 ? 6.198 13.139 -22.794 1.00 70.69 135 PHE A C 1
ATOM 1100 O O . PHE A 1 135 ? 6.935 13.971 -22.264 1.00 70.69 135 PHE A O 1
ATOM 1107 N N . PRO A 1 136 ? 5.065 13.473 -23.445 1.00 62.19 136 PRO A N 1
ATOM 1108 C CA . PRO A 1 136 ? 4.532 14.834 -23.452 1.00 62.19 136 PRO A CA 1
ATOM 1109 C C . PRO A 1 136 ? 4.079 15.293 -22.059 1.00 62.19 136 PRO A C 1
ATOM 1111 O O . PRO A 1 136 ? 3.728 14.424 -21.220 1.00 62.19 136 PRO A O 1
#